Protein AF-A0A822G1Y3-F1 (afdb_monomer_lite)

pLDDT: mean 85.05, std 13.27, range [53.31, 97.75]

Structure (mmCIF, N/CA/C/O backbone):
data_AF-A0A822G1Y3-F1
#
_entry.id   AF-A0A822G1Y3-F1
#
loop_
_atom_site.group_PDB
_atom_site.id
_atom_site.type_symbol
_atom_site.label_atom_id
_atom_site.label_alt_id
_atom_site.label_comp_id
_atom_site.label_asym_id
_atom_site.label_entity_id
_atom_site.label_seq_id
_atom_site.pdbx_PDB_ins_code
_atom_site.Cartn_x
_atom_site.Cartn_y
_atom_site.Cartn_z
_atom_site.occupancy
_atom_site.B_iso_or_equiv
_atom_site.auth_seq_id
_atom_site.auth_comp_id
_atom_site.auth_asym_id
_atom_site.auth_atom_id
_atom_site.pdbx_PDB_model_num
ATOM 1 N N . GLU A 1 1 ? 4.869 -6.557 -32.142 1.00 69.75 1 GLU A N 1
ATOM 2 C CA . GLU A 1 1 ? 4.182 -7.862 -32.266 1.00 69.75 1 GLU A CA 1
ATOM 3 C C . GLU A 1 1 ? 4.031 -8.469 -30.873 1.00 69.75 1 GLU A C 1
ATOM 5 O O . GLU A 1 1 ? 4.976 -8.367 -30.099 1.00 69.75 1 GLU A O 1
ATOM 10 N N . LYS A 1 2 ? 2.860 -9.011 -30.504 1.00 87.81 2 LYS A N 1
ATOM 11 C CA . LYS A 1 2 ? 2.662 -9.653 -29.191 1.00 87.81 2 LYS A CA 1
ATOM 12 C C . LYS A 1 2 ? 3.096 -11.114 -29.303 1.00 87.81 2 LYS A C 1
ATOM 14 O O . LYS A 1 2 ? 2.365 -11.914 -29.883 1.00 87.81 2 LYS A O 1
ATOM 19 N N . THR A 1 3 ? 4.268 -11.457 -28.775 1.00 94.50 3 THR A N 1
ATOM 20 C CA . THR A 1 3 ? 4.809 -12.821 -28.852 1.00 94.50 3 THR A CA 1
ATOM 21 C C . THR A 1 3 ? 5.242 -13.342 -27.485 1.00 94.50 3 THR A C 1
ATOM 23 O O . THR A 1 3 ? 5.605 -12.579 -26.592 1.00 94.50 3 THR A O 1
ATOM 26 N N . LEU A 1 4 ? 5.209 -14.663 -27.323 1.00 93.69 4 LEU A N 1
ATOM 27 C CA . LEU A 1 4 ? 5.783 -15.381 -26.190 1.00 93.69 4 LEU A CA 1
ATOM 28 C C . LEU A 1 4 ? 6.716 -16.460 -26.736 1.00 93.69 4 LEU A C 1
ATOM 30 O O . LEU A 1 4 ? 6.269 -17.363 -27.442 1.00 93.69 4 LEU A O 1
ATOM 34 N N . LEU A 1 5 ? 8.014 -16.353 -26.432 1.00 94.50 5 LEU A N 1
ATOM 35 C CA . LEU A 1 5 ? 9.053 -17.266 -26.937 1.00 94.50 5 LEU A CA 1
ATOM 36 C C . LEU A 1 5 ? 8.987 -17.451 -28.470 1.00 94.50 5 LEU A C 1
ATOM 38 O O . LEU A 1 5 ? 9.108 -18.561 -28.984 1.00 94.50 5 LEU A O 1
ATOM 42 N N . GLY A 1 6 ? 8.726 -16.361 -29.199 1.00 94.31 6 GLY A N 1
ATOM 43 C CA . GLY A 1 6 ? 8.619 -16.355 -30.663 1.00 94.31 6 GLY A CA 1
ATOM 44 C C . GLY A 1 6 ? 7.278 -16.835 -31.232 1.00 94.31 6 GLY A C 1
ATOM 45 O O . GLY A 1 6 ? 7.084 -16.766 -32.440 1.00 94.31 6 GLY A O 1
ATOM 46 N N . LYS A 1 7 ? 6.329 -17.287 -30.402 1.00 95.56 7 LYS A N 1
ATOM 47 C CA . LYS A 1 7 ? 4.972 -17.644 -30.848 1.00 95.56 7 LYS A CA 1
ATOM 48 C C . LYS A 1 7 ? 4.026 -16.459 -30.694 1.00 95.56 7 LYS A C 1
ATOM 50 O O . LYS A 1 7 ? 4.029 -15.805 -29.653 1.00 95.56 7 LYS A O 1
ATOM 55 N N . SER A 1 8 ? 3.211 -16.202 -31.714 1.00 95.94 8 SER A N 1
ATOM 56 C CA . SER A 1 8 ? 2.217 -15.126 -31.691 1.00 95.94 8 SER A CA 1
ATOM 57 C C . SER A 1 8 ? 1.139 -15.381 -30.633 1.00 95.94 8 SER A C 1
ATOM 59 O O . SER A 1 8 ? 0.697 -16.516 -30.442 1.00 95.94 8 SER A O 1
ATOM 61 N N . LEU A 1 9 ? 0.740 -14.323 -29.930 1.00 95.56 9 LEU A N 1
ATOM 62 C CA . LEU A 1 9 ? -0.309 -14.351 -28.914 1.00 95.56 9 LEU A CA 1
ATOM 63 C C . LEU A 1 9 ? -1.674 -13.967 -29.515 1.00 95.56 9 LEU A C 1
ATOM 65 O O . LEU A 1 9 ? -1.721 -13.214 -30.490 1.00 95.56 9 LEU A O 1
ATOM 69 N N . PRO A 1 10 ? -2.796 -14.425 -28.923 1.00 95.94 10 PRO A N 1
ATOM 70 C CA . PRO A 1 10 ? -4.135 -14.066 -29.385 1.00 95.94 10 PRO A CA 1
ATOM 71 C C . PRO A 1 10 ? -4.356 -12.548 -29.454 1.00 95.94 10 PRO A C 1
ATOM 73 O O . PRO A 1 10 ? -3.980 -11.802 -28.545 1.00 95.94 10 PRO A O 1
ATOM 76 N N . SER A 1 11 ? -5.013 -12.083 -30.520 1.00 93.25 11 SER A N 1
ATOM 77 C CA . SER A 1 11 ? -5.241 -10.651 -30.768 1.00 93.25 11 SER A CA 1
ATOM 78 C C . SER A 1 11 ? -6.140 -9.992 -29.718 1.00 93.25 11 SER A C 1
ATOM 80 O O . SER A 1 11 ? -5.961 -8.814 -29.408 1.00 93.25 11 SER A O 1
ATOM 82 N N . ASN A 1 12 ? -7.053 -10.761 -29.123 1.00 95.31 12 ASN A N 1
ATOM 83 C CA . ASN A 1 12 ? -7.973 -10.327 -28.073 1.00 95.31 12 ASN A CA 1
ATOM 84 C C . ASN A 1 12 ? -7.355 -10.314 -26.661 1.00 95.31 12 ASN A C 1
ATOM 86 O O . ASN A 1 12 ? -8.064 -10.046 -25.694 1.00 95.31 12 ASN A O 1
ATOM 90 N N . MET A 1 13 ? -6.057 -10.598 -26.516 1.00 94.75 13 MET A N 1
ATOM 91 C CA . MET A 1 13 ? -5.373 -10.564 -25.225 1.00 94.75 13 MET A CA 1
ATOM 92 C C . MET A 1 13 ? -4.786 -9.176 -24.937 1.00 94.75 13 MET A C 1
ATOM 94 O O . MET A 1 13 ? -4.040 -8.609 -25.747 1.00 94.75 13 MET A O 1
ATOM 98 N N . ILE A 1 14 ? -5.093 -8.638 -23.757 1.00 92.06 14 ILE A N 1
ATOM 99 C CA . ILE A 1 14 ? -4.575 -7.358 -23.263 1.00 92.06 14 ILE A CA 1
ATOM 100 C C . ILE A 1 14 ? -3.692 -7.634 -22.048 1.00 92.06 14 ILE A C 1
ATOM 102 O O . ILE A 1 14 ? -4.082 -8.370 -21.145 1.00 92.06 14 ILE A O 1
ATOM 106 N N . PHE A 1 15 ? -2.499 -7.043 -22.039 1.00 90.75 15 PHE A N 1
ATOM 107 C CA . PHE A 1 15 ? -1.560 -7.138 -20.929 1.00 90.75 15 PHE A CA 1
ATOM 108 C C . PHE A 1 15 ? -1.578 -5.836 -20.147 1.00 90.75 15 PHE A C 1
ATOM 110 O O . PHE A 1 15 ? -1.436 -4.763 -20.730 1.00 90.75 15 PHE A O 1
ATOM 117 N N . LEU A 1 16 ? -1.728 -5.952 -18.832 1.00 92.44 16 LEU A N 1
ATOM 118 C CA . LEU A 1 16 ? -1.567 -4.849 -17.899 1.00 92.44 16 LEU A CA 1
ATOM 119 C C . LEU A 1 16 ? -0.359 -5.159 -17.022 1.00 92.44 16 LEU A C 1
ATOM 121 O O . LEU A 1 16 ? -0.272 -6.236 -16.432 1.00 92.44 16 LEU A O 1
ATOM 125 N N . GLY A 1 17 ? 0.582 -4.222 -16.978 1.00 91.19 17 GLY A N 1
ATOM 126 C CA . GLY A 1 17 ? 1.738 -4.276 -16.096 1.00 91.19 17 GLY A CA 1
ATOM 127 C C . GLY A 1 17 ? 1.600 -3.232 -15.000 1.00 91.19 17 GLY A C 1
ATOM 128 O O . GLY A 1 17 ? 1.226 -2.096 -15.272 1.00 91.19 17 GLY A O 1
ATOM 129 N N . ALA A 1 18 ? 1.925 -3.618 -13.771 1.00 92.25 18 ALA A N 1
ATOM 130 C CA . ALA A 1 18 ? 2.164 -2.685 -12.681 1.00 92.25 18 ALA A CA 1
ATOM 131 C C . ALA A 1 18 ? 3.648 -2.752 -12.316 1.00 92.25 18 ALA A C 1
ATOM 133 O O . ALA A 1 18 ? 4.206 -3.840 -12.152 1.00 92.25 18 ALA A O 1
ATOM 134 N N . CYS A 1 19 ? 4.292 -1.595 -12.207 1.00 89.94 19 CYS A N 1
ATOM 135 C CA . CYS A 1 19 ? 5.709 -1.490 -11.884 1.00 89.94 19 CYS A CA 1
ATOM 136 C C . CYS A 1 19 ? 5.898 -0.568 -10.681 1.00 89.94 19 CYS A C 1
ATOM 138 O O . CYS A 1 19 ? 5.180 0.416 -10.528 1.00 89.94 19 CYS A O 1
ATOM 140 N N . ASN A 1 20 ? 6.885 -0.875 -9.838 1.00 89.50 20 ASN A N 1
ATOM 141 C CA . ASN A 1 20 ? 7.232 -0.010 -8.716 1.00 89.50 20 ASN A CA 1
ATOM 142 C C . ASN A 1 20 ? 8.207 1.090 -9.181 1.00 89.50 20 ASN A C 1
ATOM 144 O O . ASN A 1 20 ? 9.144 0.789 -9.927 1.00 89.50 20 ASN A O 1
ATOM 148 N N . PRO A 1 21 ? 8.022 2.348 -8.746 1.00 88.06 21 PRO A N 1
ATOM 149 C CA . PRO A 1 21 ? 8.831 3.482 -9.195 1.00 88.06 21 PRO A CA 1
ATOM 150 C C . PRO A 1 21 ? 10.234 3.435 -8.599 1.00 88.06 21 PRO A C 1
ATOM 152 O O . PRO A 1 21 ? 10.333 3.360 -7.385 1.00 88.06 21 PRO A O 1
ATOM 155 N N . ARG A 1 22 ? 11.299 3.589 -9.400 1.00 86.38 22 ARG A N 1
ATOM 156 C CA . ARG A 1 22 ? 12.715 3.497 -8.975 1.00 86.38 22 ARG A CA 1
ATOM 157 C C . ARG A 1 22 ? 13.172 4.648 -8.056 1.00 86.38 22 ARG A C 1
ATOM 159 O O . ARG A 1 22 ? 13.870 5.565 -8.477 1.00 86.38 22 ARG A O 1
ATOM 166 N N . ARG A 1 23 ? 12.783 4.586 -6.785 1.00 85.38 23 ARG A N 1
ATOM 167 C CA . ARG A 1 23 ? 13.073 5.567 -5.720 1.00 85.38 23 ARG A CA 1
ATOM 168 C C . ARG A 1 23 ? 14.264 5.174 -4.845 1.00 85.38 23 ARG A C 1
ATOM 170 O O . ARG A 1 23 ? 14.380 4.022 -4.425 1.00 85.38 23 ARG A O 1
ATOM 177 N N . LYS A 1 24 ? 15.123 6.154 -4.545 1.00 84.31 24 LYS A N 1
ATOM 178 C CA . LYS A 1 24 ? 16.270 6.010 -3.638 1.00 84.31 24 LYS A CA 1
ATOM 179 C C . LYS A 1 24 ? 15.856 6.250 -2.186 1.00 84.31 24 LYS A C 1
ATOM 181 O O . LYS A 1 24 ? 14.993 7.077 -1.917 1.00 84.31 24 LYS A O 1
ATOM 186 N N . LYS A 1 25 ? 16.506 5.546 -1.266 1.00 81.88 25 LYS A N 1
ATOM 187 C CA . LYS A 1 25 ? 16.407 5.733 0.177 1.00 81.88 25 LYS A CA 1
ATOM 188 C C . LYS A 1 25 ? 16.989 7.083 0.569 1.00 81.88 25 LYS A C 1
ATOM 190 O O . LYS A 1 25 ? 18.044 7.486 0.077 1.00 81.88 25 LYS A O 1
ATOM 195 N N . THR A 1 26 ? 16.328 7.745 1.507 1.00 82.00 26 THR A N 1
ATOM 196 C CA . THR A 1 26 ? 16.865 8.928 2.180 1.00 82.00 26 THR A CA 1
ATOM 197 C C . THR A 1 26 ? 18.040 8.525 3.076 1.00 82.00 26 THR A C 1
ATOM 199 O O . THR A 1 26 ? 18.062 7.418 3.615 1.00 82.00 26 THR A O 1
ATOM 202 N N . LEU A 1 27 ? 19.001 9.433 3.288 1.00 76.50 27 LEU A N 1
ATOM 203 C CA . LEU A 1 27 ? 20.154 9.208 4.177 1.00 76.50 27 LEU A CA 1
ATOM 204 C C . LEU A 1 27 ? 19.736 8.716 5.572 1.00 76.50 27 LEU A C 1
ATOM 206 O O . LEU A 1 27 ? 20.340 7.785 6.089 1.00 76.50 27 LEU A O 1
ATOM 210 N N . LYS A 1 28 ? 18.658 9.275 6.137 1.00 75.38 28 LYS A N 1
ATOM 211 C CA . LYS A 1 28 ? 18.088 8.866 7.432 1.00 75.38 28 LYS A CA 1
ATOM 212 C C . LYS A 1 28 ? 17.723 7.374 7.479 1.00 75.38 28 LYS A C 1
ATOM 214 O O . LYS A 1 28 ? 18.053 6.697 8.443 1.00 75.38 28 LYS A O 1
ATOM 219 N N . ILE A 1 29 ? 17.086 6.861 6.423 1.00 73.50 29 ILE A N 1
ATOM 220 C CA . ILE A 1 29 ? 16.704 5.443 6.314 1.00 73.50 29 ILE A CA 1
ATOM 221 C C . ILE A 1 29 ? 17.954 4.573 6.180 1.00 73.50 29 ILE A C 1
ATOM 223 O O . ILE A 1 29 ? 18.050 3.537 6.824 1.00 73.50 29 ILE A O 1
ATOM 227 N N . MET A 1 30 ? 18.923 5.002 5.365 1.00 72.38 30 MET A N 1
ATOM 228 C CA . MET A 1 30 ? 20.162 4.242 5.168 1.00 72.38 30 MET A CA 1
ATOM 229 C C . MET A 1 30 ? 20.974 4.109 6.460 1.00 72.38 30 MET A C 1
ATOM 231 O O . MET A 1 30 ? 21.481 3.027 6.728 1.00 72.38 30 MET A O 1
ATOM 235 N N . ILE A 1 31 ? 21.046 5.170 7.272 1.00 69.06 31 ILE A N 1
ATOM 236 C CA . ILE A 1 31 ? 21.731 5.148 8.573 1.00 69.06 31 ILE A CA 1
ATOM 237 C C . ILE A 1 31 ? 21.039 4.163 9.525 1.00 69.06 31 ILE A C 1
ATOM 239 O O . ILE A 1 31 ? 21.698 3.280 10.061 1.00 69.06 31 ILE A O 1
ATOM 243 N N . ASN A 1 32 ? 19.710 4.248 9.662 1.00 65.56 32 ASN A N 1
ATOM 244 C CA . ASN A 1 32 ? 18.946 3.350 10.534 1.00 65.56 32 ASN A CA 1
ATOM 245 C C . ASN A 1 32 ? 19.055 1.867 10.118 1.00 65.56 32 ASN A C 1
ATOM 247 O O . ASN A 1 32 ? 19.001 0.983 10.966 1.00 65.56 32 ASN A O 1
ATOM 251 N N . GLU A 1 33 ? 19.194 1.575 8.820 1.00 66.88 33 GLU A N 1
ATOM 252 C CA . GLU A 1 33 ? 19.349 0.202 8.318 1.00 66.88 33 GLU A CA 1
ATOM 253 C C . GLU A 1 33 ? 20.766 -0.367 8.483 1.00 66.88 33 GLU A C 1
ATOM 255 O O . GLU A 1 33 ? 20.931 -1.590 8.477 1.00 66.88 33 GLU A O 1
ATOM 260 N N . ASP A 1 34 ? 21.798 0.475 8.570 1.00 60.97 34 ASP A N 1
ATOM 261 C CA . ASP A 1 34 ? 23.172 0.006 8.778 1.00 60.97 34 ASP A CA 1
ATOM 262 C C . ASP A 1 34 ? 23.424 -0.433 10.233 1.00 60.97 34 ASP A C 1
ATOM 264 O O . ASP A 1 34 ? 24.318 -1.255 10.459 1.00 60.97 34 ASP A O 1
ATOM 268 N N . ASP A 1 35 ? 22.578 0.009 11.171 1.00 58.28 35 ASP A N 1
ATOM 269 C CA . ASP A 1 35 ? 22.580 -0.426 12.572 1.00 58.28 35 ASP A CA 1
ATOM 270 C C . ASP A 1 35 ? 21.916 -1.812 12.780 1.00 58.28 35 ASP A C 1
ATOM 272 O O . ASP A 1 35 ? 22.250 -2.505 13.742 1.00 58.28 35 ASP A O 1
ATOM 276 N N . ASP A 1 36 ? 21.061 -2.291 11.855 1.00 54.47 36 ASP A N 1
ATOM 277 C CA . ASP A 1 36 ? 20.304 -3.558 11.980 1.00 54.47 36 ASP A CA 1
ATOM 278 C C . ASP A 1 36 ? 20.834 -4.702 11.061 1.00 54.47 36 ASP A C 1
ATOM 280 O O . ASP A 1 36 ? 20.297 -5.069 10.015 1.00 54.47 36 ASP A O 1
ATOM 284 N N . ILE A 1 37 ? 22.012 -5.208 11.447 1.00 58.28 37 ILE A N 1
ATOM 285 C CA . ILE A 1 37 ? 22.512 -6.605 11.494 1.00 58.28 37 ILE A CA 1
ATOM 286 C C . ILE A 1 37 ? 22.181 -7.598 10.333 1.00 58.28 37 ILE A C 1
ATOM 288 O O . ILE A 1 37 ? 21.162 -8.286 10.270 1.00 58.28 37 ILE A O 1
ATOM 292 N N . GLY A 1 38 ? 23.199 -7.852 9.494 1.00 55.09 38 GLY A N 1
ATOM 293 C CA . GLY A 1 38 ? 23.571 -9.197 9.004 1.00 55.09 38 GLY A CA 1
ATOM 294 C C . GLY A 1 38 ? 22.847 -9.773 7.775 1.00 55.09 38 GLY A C 1
ATOM 295 O O . GLY A 1 38 ? 23.471 -9.977 6.735 1.00 55.09 38 GLY A O 1
ATOM 296 N N . ILE A 1 39 ? 21.548 -10.068 7.869 1.00 53.31 39 ILE A N 1
ATOM 297 C CA . ILE A 1 39 ? 20.863 -10.985 6.924 1.00 53.31 39 ILE A CA 1
ATOM 298 C C . ILE A 1 39 ? 20.600 -10.337 5.553 1.00 53.31 39 ILE A C 1
ATOM 300 O O . ILE A 1 39 ? 20.659 -10.996 4.510 1.00 53.31 39 ILE A O 1
ATOM 304 N N . ARG A 1 40 ? 20.326 -9.027 5.524 1.00 54.50 40 ARG A N 1
ATOM 305 C CA . ARG A 1 40 ? 20.092 -8.299 4.267 1.00 54.50 40 ARG A CA 1
ATOM 306 C C . ARG A 1 40 ? 21.374 -8.158 3.440 1.00 54.50 40 ARG A C 1
ATOM 308 O O . ARG A 1 40 ? 21.289 -8.293 2.222 1.00 54.50 40 ARG A O 1
ATOM 315 N N . LYS A 1 41 ? 22.544 -7.967 4.071 1.00 57.66 41 LYS A N 1
ATOM 316 C CA . LYS A 1 41 ? 23.840 -7.829 3.372 1.00 57.66 41 LYS A CA 1
ATOM 317 C C . LYS A 1 41 ? 24.126 -9.047 2.483 1.00 57.66 41 LYS A C 1
ATOM 319 O O . LYS A 1 41 ? 24.365 -8.879 1.293 1.00 57.66 41 LYS A O 1
ATOM 324 N N . THR A 1 42 ? 23.897 -10.260 2.994 1.00 55.34 42 THR A N 1
ATOM 325 C CA . THR A 1 42 ? 24.119 -11.513 2.250 1.00 55.34 42 THR A CA 1
ATOM 326 C C . THR A 1 42 ? 23.296 -11.624 0.960 1.00 55.34 42 THR A C 1
ATOM 328 O O . THR A 1 42 ? 23.823 -12.055 -0.062 1.00 55.34 42 THR A O 1
ATOM 331 N N . ARG A 1 43 ? 22.016 -11.216 0.951 1.00 58.59 43 ARG A N 1
ATOM 332 C CA . ARG A 1 43 ? 21.182 -11.283 -0.271 1.00 58.59 43 ARG A CA 1
ATOM 333 C C . ARG A 1 43 ? 21.654 -10.315 -1.355 1.00 58.59 43 ARG A C 1
ATOM 335 O O . ARG A 1 43 ? 21.656 -10.679 -2.530 1.00 58.59 43 ARG A O 1
ATOM 342 N N . TYR A 1 44 ? 22.056 -9.109 -0.960 1.00 58.75 44 TYR A N 1
ATOM 343 C CA . TYR A 1 44 ? 22.569 -8.106 -1.893 1.00 58.75 44 TYR A CA 1
ATOM 344 C C . TYR A 1 44 ? 23.948 -8.479 -2.427 1.00 58.75 44 TYR A C 1
ATOM 346 O O . TYR A 1 44 ? 24.175 -8.342 -3.625 1.00 58.75 44 TYR A O 1
ATOM 354 N N . ASP A 1 45 ? 24.835 -9.007 -1.583 1.00 61.53 45 ASP A N 1
ATOM 355 C CA . ASP A 1 45 ? 26.162 -9.457 -2.010 1.00 61.53 45 ASP A CA 1
ATOM 356 C C . ASP A 1 45 ? 26.057 -10.607 -3.021 1.00 61.53 45 ASP A C 1
ATOM 358 O O . ASP A 1 45 ? 26.728 -10.584 -4.053 1.00 61.53 45 ASP A O 1
ATOM 362 N N . ILE A 1 46 ? 25.130 -11.551 -2.802 1.00 59.56 46 ILE A N 1
ATOM 363 C CA . ILE A 1 46 ? 24.830 -12.629 -3.757 1.00 59.56 46 ILE A CA 1
ATOM 364 C C . ILE A 1 46 ? 24.278 -12.069 -5.079 1.00 59.56 46 ILE A C 1
ATOM 366 O O . ILE A 1 46 ? 24.738 -12.463 -6.145 1.00 59.56 46 ILE A O 1
ATOM 370 N N . GLN A 1 47 ? 23.333 -11.124 -5.058 1.00 59.53 47 GLN A N 1
ATOM 371 C CA . GLN A 1 47 ? 22.788 -10.533 -6.294 1.00 59.53 47 GLN A CA 1
ATOM 372 C C . GLN A 1 47 ? 23.790 -9.643 -7.041 1.00 59.53 47 GLN A C 1
ATOM 374 O O . GLN A 1 47 ? 23.798 -9.611 -8.272 1.00 59.53 47 GLN A O 1
ATOM 379 N N . LYS A 1 48 ? 24.680 -8.959 -6.316 1.00 62.03 48 LYS A N 1
ATOM 380 C CA . LYS A 1 48 ? 25.787 -8.198 -6.899 1.00 62.03 48 LYS A CA 1
ATOM 381 C C . LYS A 1 48 ? 26.794 -9.128 -7.580 1.00 62.03 48 LYS A C 1
ATOM 383 O O . LYS A 1 48 ? 27.214 -8.831 -8.695 1.00 62.03 48 LYS A O 1
ATOM 388 N N . LE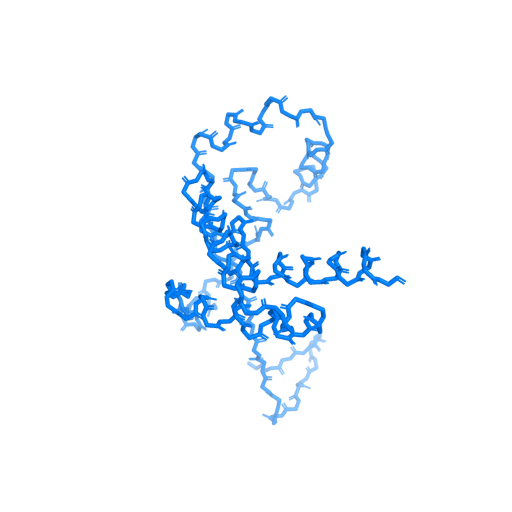U A 1 49 ? 27.118 -10.266 -6.958 1.00 58.69 49 LEU A N 1
ATOM 389 C CA . LEU A 1 49 ? 27.934 -11.332 -7.556 1.00 58.69 49 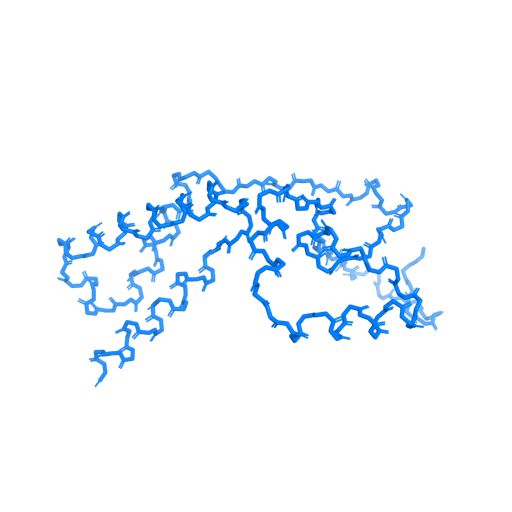LEU A CA 1
ATOM 390 C C . LEU A 1 49 ? 27.275 -11.948 -8.800 1.00 58.69 49 LEU A C 1
ATOM 392 O O . LEU A 1 49 ? 27.970 -12.276 -9.755 1.00 58.69 49 LEU A O 1
ATOM 396 N N . LEU A 1 50 ? 25.942 -12.049 -8.823 1.00 58.00 50 LEU A N 1
ATOM 397 C CA . LEU A 1 50 ? 25.163 -12.528 -9.973 1.00 58.00 50 LEU A CA 1
ATOM 398 C C . LEU A 1 50 ? 24.980 -11.474 -11.085 1.00 58.00 50 LEU A C 1
ATOM 400 O O . LEU A 1 50 ? 24.276 -11.732 -12.059 1.00 58.00 50 LEU A O 1
ATOM 404 N N . GLY A 1 51 ? 25.582 -10.285 -10.959 1.00 54.06 51 GLY A N 1
ATOM 405 C CA . GLY A 1 51 ? 25.532 -9.243 -11.989 1.00 54.06 51 GLY A CA 1
ATOM 406 C C . GLY A 1 51 ? 24.150 -8.614 -12.191 1.00 54.06 51 GLY A C 1
ATOM 407 O O . GLY A 1 51 ? 23.954 -7.875 -13.151 1.00 54.06 51 GLY A O 1
ATOM 408 N N . THR A 1 52 ? 23.186 -8.849 -11.291 1.00 58.12 52 THR A N 1
ATOM 409 C CA . THR A 1 52 ? 21.798 -8.386 -11.464 1.00 58.12 52 THR A CA 1
ATOM 410 C C . THR A 1 52 ? 21.594 -6.900 -11.137 1.00 58.12 52 THR A C 1
ATOM 412 O O . THR A 1 52 ? 20.459 -6.434 -11.102 1.00 58.12 52 THR A O 1
ATOM 415 N N . GLY A 1 53 ? 22.671 -6.135 -10.904 1.00 55.47 53 GLY A N 1
ATOM 416 C CA . GLY A 1 53 ? 22.645 -4.664 -10.884 1.00 55.47 53 GLY A CA 1
ATOM 417 C C . GLY A 1 53 ? 21.699 -4.034 -9.855 1.00 55.47 53 GLY A C 1
ATOM 418 O O . GLY A 1 53 ? 21.208 -2.923 -10.068 1.00 55.47 53 GLY A O 1
ATOM 419 N N . LEU A 1 54 ? 21.401 -4.743 -8.764 1.00 63.03 54 LEU A N 1
ATOM 420 C CA . LEU A 1 54 ? 20.498 -4.253 -7.733 1.00 63.03 54 LEU A CA 1
ATOM 421 C C . LEU A 1 54 ? 21.193 -3.229 -6.838 1.00 63.03 54 LEU A C 1
ATOM 423 O O . LEU A 1 54 ? 22.150 -3.533 -6.129 1.00 63.03 54 LEU A O 1
ATOM 427 N N . ASP A 1 55 ? 20.687 -2.002 -6.895 1.00 66.00 55 ASP A N 1
ATOM 428 C CA . ASP A 1 55 ? 21.184 -0.872 -6.124 1.00 66.00 55 ASP A CA 1
ATOM 429 C C . ASP A 1 55 ? 20.617 -0.931 -4.694 1.00 66.00 55 ASP A C 1
ATOM 431 O O . ASP A 1 55 ? 19.409 -0.793 -4.482 1.00 66.00 55 ASP A O 1
ATOM 435 N N . ARG A 1 56 ? 21.502 -1.152 -3.707 1.00 69.44 56 ARG A N 1
ATOM 436 C CA . ARG A 1 56 ? 21.177 -1.221 -2.265 1.00 69.44 56 ARG A CA 1
ATOM 437 C C . ARG A 1 56 ? 20.502 0.062 -1.767 1.00 69.44 56 ARG A C 1
ATOM 439 O O . ARG A 1 56 ? 19.761 0.028 -0.781 1.00 69.44 56 ARG A O 1
ATOM 446 N N . CYS A 1 57 ? 20.740 1.173 -2.458 1.00 74.25 57 CYS A N 1
ATOM 447 C CA . CYS A 1 57 ? 20.180 2.471 -2.135 1.00 74.25 57 CYS A CA 1
ATOM 448 C C . CYS A 1 57 ? 18.732 2.626 -2.611 1.00 74.25 57 CYS A C 1
ATOM 450 O O . CYS A 1 57 ? 18.154 3.676 -2.363 1.00 74.25 57 CYS A O 1
ATOM 452 N N . LEU A 1 58 ? 18.121 1.646 -3.288 1.00 80.62 58 LEU A N 1
ATOM 453 C CA . LEU A 1 58 ? 16.711 1.720 -3.684 1.00 80.62 58 LEU A CA 1
ATOM 454 C C . LEU A 1 58 ? 15.774 1.258 -2.565 1.00 80.62 58 LEU A C 1
ATOM 456 O O . LEU A 1 58 ? 16.064 0.308 -1.839 1.00 80.62 58 LEU A O 1
ATOM 460 N N . LEU A 1 59 ? 14.619 1.919 -2.455 1.00 80.44 59 LEU A N 1
ATOM 461 C CA . LEU A 1 59 ? 13.556 1.566 -1.504 1.00 80.44 59 LEU A CA 1
ATOM 462 C C . LEU A 1 59 ? 12.920 0.205 -1.821 1.00 80.44 59 LEU A C 1
ATOM 464 O O . LEU A 1 59 ? 12.504 -0.515 -0.920 1.00 80.44 59 LEU A O 1
ATOM 468 N N . HIS A 1 60 ? 12.874 -0.168 -3.097 1.00 80.62 60 HIS A N 1
ATOM 469 C CA . HIS A 1 60 ? 12.390 -1.462 -3.567 1.00 80.62 60 HIS A CA 1
ATOM 470 C C . HIS A 1 60 ? 13.439 -2.124 -4.458 1.00 80.62 60 HIS A C 1
ATOM 472 O O . HIS A 1 60 ? 14.215 -1.493 -5.175 1.00 80.62 60 HIS A O 1
ATOM 478 N N . THR A 1 61 ? 13.401 -3.445 -4.447 1.00 82.00 61 THR A N 1
ATOM 479 C CA . THR A 1 61 ? 14.160 -4.333 -5.320 1.00 82.00 61 THR A CA 1
ATOM 480 C C . THR A 1 61 ? 13.557 -4.285 -6.731 1.00 82.00 61 THR A C 1
ATOM 482 O O . THR A 1 61 ? 12.645 -5.052 -7.033 1.00 82.00 61 THR A O 1
ATOM 485 N N . VAL A 1 62 ? 14.021 -3.368 -7.590 1.00 83.75 62 VAL A N 1
ATOM 486 C CA . VAL A 1 62 ? 13.593 -3.272 -9.004 1.00 83.75 62 VAL A CA 1
ATOM 487 C C . VAL A 1 62 ? 14.763 -3.197 -9.974 1.00 83.75 62 VAL A C 1
ATOM 489 O O . VAL A 1 62 ? 15.853 -2.724 -9.650 1.00 83.75 62 VAL A O 1
ATOM 492 N N . VAL A 1 63 ? 14.487 -3.608 -11.208 1.00 84.75 63 VAL A N 1
ATOM 493 C CA . VAL A 1 63 ? 15.364 -3.440 -12.370 1.00 84.75 63 VAL A CA 1
ATOM 494 C C . VAL A 1 63 ? 14.906 -2.239 -13.213 1.00 84.75 63 VAL A C 1
ATOM 496 O O . VAL A 1 63 ? 13.767 -1.792 -13.057 1.00 84.75 63 VAL A O 1
ATOM 499 N N . PRO A 1 64 ? 15.770 -1.657 -14.065 1.00 84.94 64 PRO A N 1
ATOM 500 C CA . PRO A 1 64 ? 15.354 -0.605 -14.989 1.00 84.94 64 PRO A CA 1
ATOM 501 C C . PRO A 1 64 ? 14.280 -1.117 -15.955 1.00 84.94 64 PRO A C 1
ATOM 503 O O . PRO A 1 64 ? 14.358 -2.252 -16.425 1.00 84.94 64 PRO A O 1
ATOM 506 N N . ILE A 1 65 ? 13.299 -0.270 -16.264 1.00 88.38 65 ILE A N 1
ATOM 507 C CA . ILE A 1 65 ? 12.307 -0.558 -17.302 1.00 88.38 65 ILE A CA 1
ATOM 508 C C . ILE A 1 65 ? 12.935 -0.226 -18.667 1.00 88.38 65 ILE A C 1
ATOM 510 O O . ILE A 1 65 ? 13.628 0.791 -18.760 1.00 88.38 65 ILE A O 1
ATOM 514 N N . PRO A 1 66 ? 12.731 -1.050 -19.715 1.00 90.50 66 PRO A N 1
ATOM 515 C CA . PRO A 1 66 ? 13.201 -0.732 -21.060 1.00 90.50 66 PRO A CA 1
ATOM 516 C C . PRO A 1 66 ? 12.697 0.631 -21.536 1.00 90.50 66 PRO A C 1
ATOM 518 O O . PRO A 1 66 ? 11.531 0.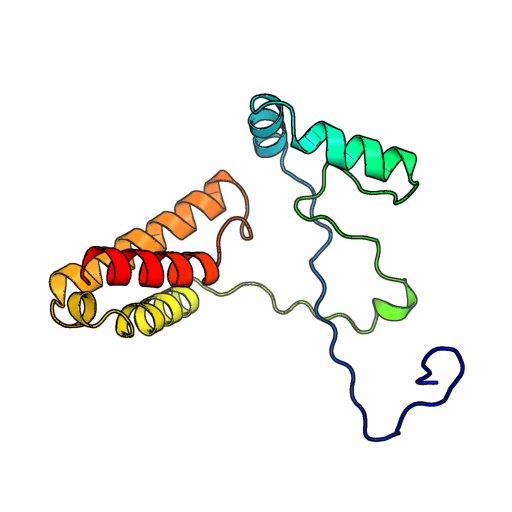964 -21.338 1.00 90.50 66 PRO A O 1
ATOM 521 N N . GLU A 1 67 ? 13.556 1.393 -22.212 1.00 89.75 67 GLU A N 1
ATOM 522 C CA . GLU A 1 67 ? 13.246 2.758 -22.659 1.00 89.75 67 GLU A CA 1
ATOM 523 C C . GLU A 1 67 ? 12.003 2.810 -23.558 1.00 89.75 67 GLU A C 1
ATOM 525 O O . GLU A 1 67 ? 11.129 3.650 -23.370 1.00 89.75 67 GLU A O 1
ATOM 530 N N . THR A 1 68 ? 11.845 1.818 -24.435 1.00 91.06 68 THR A N 1
ATOM 531 C CA . THR A 1 68 ? 10.672 1.669 -25.310 1.00 91.06 68 THR A CA 1
ATOM 532 C C . THR A 1 68 ? 9.361 1.443 -24.560 1.00 91.06 68 THR A C 1
ATOM 534 O O . THR A 1 68 ? 8.296 1.634 -25.135 1.00 91.06 68 THR A O 1
ATOM 537 N N . MET A 1 69 ? 9.406 1.015 -23.295 1.00 91.00 69 MET A N 1
ATOM 538 C CA . MET A 1 69 ? 8.212 0.837 -22.469 1.00 91.00 69 MET A CA 1
ATOM 539 C C . MET A 1 69 ? 7.839 2.100 -21.689 1.00 91.00 69 MET A C 1
ATOM 541 O O . MET A 1 69 ? 6.710 2.177 -21.212 1.00 91.00 69 MET A O 1
ATOM 545 N N . LEU A 1 70 ? 8.739 3.085 -21.561 1.00 89.69 70 LEU A N 1
ATOM 546 C CA . LEU A 1 70 ? 8.502 4.288 -20.753 1.00 89.69 70 LEU A CA 1
ATOM 547 C C . LEU A 1 70 ? 7.325 5.122 -21.272 1.00 89.69 70 LEU A C 1
ATOM 549 O O . LEU A 1 70 ? 6.580 5.679 -20.472 1.00 89.69 70 LEU A O 1
ATOM 553 N N . GLU A 1 71 ? 7.108 5.141 -22.588 1.00 90.88 71 GLU A N 1
ATOM 554 C CA . GLU A 1 71 ? 5.985 5.839 -23.235 1.00 90.88 71 GLU A CA 1
ATOM 555 C C . GLU A 1 71 ? 4.606 5.265 -22.857 1.00 90.88 71 GLU A C 1
ATOM 557 O O . GLU A 1 71 ? 3.585 5.920 -23.050 1.00 90.88 71 GLU A O 1
ATOM 562 N N . TYR A 1 72 ? 4.568 4.051 -22.298 1.00 90.94 72 TYR A N 1
ATOM 563 C CA . TYR A 1 72 ? 3.347 3.346 -21.894 1.00 90.94 72 TYR A CA 1
ATOM 564 C C . TYR A 1 72 ? 3.150 3.323 -20.372 1.00 90.94 72 TYR A C 1
ATOM 566 O O . TYR A 1 72 ? 2.352 2.534 -19.862 1.00 90.94 72 TYR A O 1
ATOM 574 N N . ILE A 1 73 ? 3.912 4.127 -19.628 1.00 92.50 73 ILE A N 1
ATOM 575 C CA . ILE A 1 73 ? 3.809 4.213 -18.172 1.00 92.50 73 ILE A CA 1
ATOM 576 C C . ILE A 1 73 ? 2.964 5.419 -17.794 1.00 92.50 73 ILE A C 1
ATOM 578 O O . ILE A 1 73 ? 3.186 6.533 -18.263 1.00 92.50 73 ILE A O 1
ATOM 582 N N . TRP A 1 74 ? 2.045 5.194 -16.861 1.00 92.88 74 TRP A N 1
ATOM 583 C CA . TRP A 1 74 ? 1.288 6.246 -16.201 1.00 92.88 74 TRP A CA 1
ATOM 584 C C . TRP A 1 74 ? 1.515 6.178 -14.696 1.00 92.88 74 TRP A C 1
ATOM 586 O O . TRP A 1 74 ? 1.531 5.092 -14.111 1.00 92.88 74 TRP A O 1
ATOM 596 N N . ASP A 1 75 ? 1.684 7.345 -14.081 1.00 90.56 75 ASP A N 1
ATOM 597 C CA . ASP A 1 75 ? 1.715 7.477 -12.630 1.00 90.56 75 ASP A CA 1
ATOM 598 C C . ASP A 1 75 ? 0.282 7.639 -12.108 1.00 90.56 75 ASP A C 1
ATOM 600 O O . ASP A 1 75 ? -0.409 8.603 -12.438 1.00 90.56 75 ASP A O 1
ATOM 604 N N . TYR A 1 76 ? -0.167 6.673 -11.306 1.00 86.88 76 TYR A N 1
ATOM 605 C CA . TYR A 1 76 ? -1.474 6.708 -10.643 1.00 86.88 76 TYR A CA 1
ATOM 606 C C . TYR A 1 76 ? -1.455 7.535 -9.348 1.00 86.88 76 TYR A C 1
ATOM 608 O O . TYR A 1 76 ? -2.504 7.745 -8.739 1.00 86.88 76 TYR A O 1
ATOM 616 N N . GLY A 1 77 ? -0.282 8.012 -8.932 1.00 87.31 77 GLY A N 1
ATOM 617 C CA . GLY A 1 77 ? -0.092 8.784 -7.719 1.00 87.31 77 GLY A CA 1
ATOM 618 C C . GLY A 1 77 ? -0.322 7.969 -6.449 1.00 87.31 77 GLY A C 1
ATOM 619 O O . GLY A 1 77 ? -0.183 6.744 -6.412 1.00 87.31 77 GLY A O 1
ATOM 620 N N . TYR A 1 78 ? -0.671 8.687 -5.385 1.00 85.19 78 TYR A N 1
ATOM 621 C CA . TYR A 1 78 ? -0.905 8.137 -4.053 1.00 85.19 78 TYR A CA 1
ATOM 622 C C . TYR A 1 78 ? -2.370 8.313 -3.658 1.00 85.19 78 TYR A C 1
ATOM 624 O O . TYR A 1 78 ? -3.059 9.220 -4.134 1.00 85.19 78 TYR A O 1
ATOM 632 N N . LEU A 1 79 ? -2.849 7.459 -2.752 1.00 87.69 79 LEU A N 1
ATOM 633 C CA . LEU A 1 79 ? -4.135 7.692 -2.107 1.00 87.69 79 LEU A CA 1
ATOM 634 C C . LEU A 1 79 ? -4.045 8.968 -1.270 1.00 87.69 79 LEU A C 1
ATOM 636 O O . LEU A 1 79 ? -3.103 9.152 -0.507 1.00 87.69 79 LEU A O 1
ATOM 640 N N . ASN A 1 80 ? -5.040 9.843 -1.400 1.00 90.31 80 ASN A N 1
ATOM 641 C CA . ASN A 1 80 ? -5.187 10.939 -0.453 1.00 90.31 80 ASN A CA 1
ATOM 642 C C . ASN A 1 80 ? -5.692 10.404 0.897 1.00 90.31 80 ASN A C 1
ATOM 644 O O . ASN A 1 80 ? -6.383 9.382 0.955 1.00 90.31 80 ASN A O 1
ATOM 648 N N . GLU A 1 81 ? -5.404 11.144 1.966 1.00 91.62 81 GLU A N 1
ATOM 649 C CA . GLU A 1 81 ? -5.725 10.761 3.346 1.00 91.62 81 GLU A CA 1
ATOM 650 C C . GLU A 1 81 ? -7.213 10.425 3.538 1.00 91.62 81 GLU A C 1
ATOM 652 O O . GLU A 1 81 ? -7.564 9.453 4.211 1.00 91.62 81 GLU A O 1
ATOM 657 N N . SER A 1 82 ? -8.113 11.180 2.895 1.00 95.06 82 SER A N 1
ATOM 658 C CA . SER A 1 82 ? -9.559 10.946 3.003 1.00 95.06 82 SER A CA 1
ATOM 659 C C . SER A 1 82 ? -9.984 9.602 2.399 1.00 95.06 82 SER A C 1
ATOM 661 O O . SER A 1 82 ? -10.803 8.883 2.977 1.00 95.06 82 SER A O 1
ATOM 663 N N . THR A 1 83 ? -9.383 9.229 1.267 1.00 95.31 83 THR A N 1
ATOM 664 C CA . THR A 1 83 ? -9.668 7.979 0.558 1.00 95.31 83 THR A CA 1
ATOM 665 C C . THR A 1 83 ? -9.044 6.806 1.302 1.00 95.31 83 THR A C 1
ATOM 667 O O . THR A 1 83 ? -9.699 5.784 1.497 1.00 95.31 83 THR A O 1
ATOM 670 N N . GLU A 1 84 ? -7.809 6.958 1.784 1.00 94.75 84 GLU A N 1
ATOM 671 C CA . GLU A 1 84 ? -7.152 5.949 2.614 1.00 94.75 84 GLU A CA 1
ATOM 672 C C . GLU A 1 84 ? -7.944 5.685 3.901 1.00 94.75 84 GLU A C 1
ATOM 674 O O . GLU A 1 84 ? -8.247 4.535 4.219 1.00 94.75 84 GLU A O 1
ATOM 679 N N . THR A 1 85 ? -8.400 6.741 4.579 1.00 97.12 85 THR A N 1
ATOM 680 C CA . THR A 1 85 ? -9.264 6.632 5.763 1.00 97.12 85 THR A CA 1
ATOM 681 C C . THR A 1 85 ? -10.568 5.892 5.452 1.00 97.12 85 THR A C 1
ATOM 683 O O . THR A 1 85 ? -11.022 5.068 6.250 1.00 97.12 85 THR A O 1
ATOM 686 N N . ALA A 1 86 ? -11.187 6.154 4.296 1.00 97.38 86 ALA A N 1
ATOM 687 C CA . ALA A 1 86 ? -12.397 5.451 3.869 1.00 97.38 86 ALA A CA 1
ATOM 688 C C . ALA A 1 86 ? -12.142 3.953 3.630 1.00 97.38 86 ALA A C 1
ATOM 690 O O . ALA A 1 86 ? -12.948 3.114 4.052 1.00 97.38 86 ALA A O 1
ATOM 691 N N . TYR A 1 87 ? -11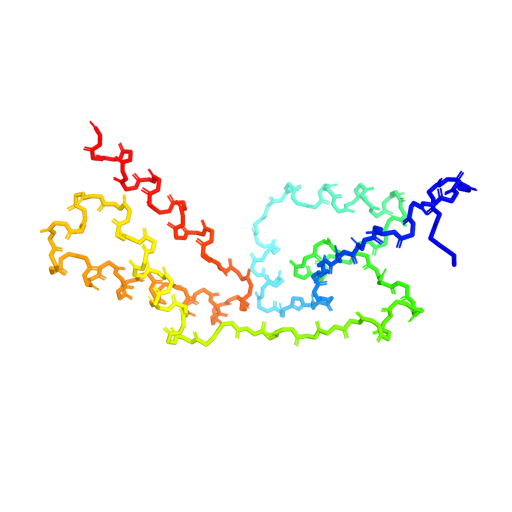.004 3.599 3.026 1.00 97.69 87 TYR A N 1
ATOM 692 C CA . TYR A 1 87 ? -10.595 2.203 2.876 1.00 97.69 87 TYR A CA 1
ATOM 693 C C . TYR A 1 87 ? -10.336 1.534 4.227 1.00 97.69 87 TYR A C 1
ATOM 695 O O . TYR A 1 87 ? -10.866 0.450 4.462 1.00 97.69 87 TYR A O 1
ATOM 703 N N . ILE A 1 88 ? -9.607 2.187 5.139 1.00 97.56 88 ILE A N 1
ATOM 704 C CA . ILE A 1 88 ? -9.345 1.672 6.492 1.00 97.56 88 ILE A CA 1
ATOM 705 C C . ILE A 1 88 ? -10.662 1.365 7.209 1.00 97.56 88 ILE A C 1
ATOM 707 O O . ILE A 1 88 ? -10.854 0.248 7.686 1.00 97.56 88 ILE A O 1
ATOM 711 N N . LYS A 1 89 ? -11.609 2.313 7.222 1.00 97.19 89 LYS A N 1
ATOM 712 C CA . LYS A 1 89 ? -12.948 2.106 7.803 1.00 97.19 89 LYS A CA 1
ATOM 713 C C . LYS A 1 89 ? -13.654 0.899 7.187 1.00 97.19 89 LYS A C 1
ATOM 715 O O . LYS A 1 89 ? -14.159 0.045 7.909 1.00 97.19 89 LYS A O 1
ATOM 720 N N . THR A 1 90 ? -13.660 0.811 5.858 1.00 96.81 90 THR A N 1
ATOM 721 C CA . THR A 1 90 ? -14.313 -0.288 5.133 1.00 96.81 90 THR A CA 1
ATOM 722 C C . THR A 1 90 ? -13.702 -1.640 5.496 1.00 96.81 90 THR A C 1
ATOM 724 O O . THR A 1 90 ? -14.427 -2.602 5.727 1.00 96.81 90 THR A O 1
ATOM 727 N N . MET A 1 91 ? -12.376 -1.715 5.606 1.00 97.19 91 MET A N 1
ATOM 728 C CA . MET A 1 91 ? -11.680 -2.942 5.985 1.00 97.19 91 MET A CA 1
ATOM 729 C C . MET A 1 91 ? -11.951 -3.335 7.437 1.00 97.19 91 MET A C 1
ATOM 731 O O . MET A 1 91 ? -12.179 -4.511 7.711 1.00 97.19 91 MET A O 1
ATOM 735 N N . LEU A 1 92 ? -11.987 -2.378 8.364 1.00 96.12 92 LEU A N 1
ATOM 736 C CA . LEU A 1 92 ? -12.281 -2.654 9.773 1.00 96.12 92 LEU A CA 1
ATOM 737 C C . LEU A 1 92 ? -13.719 -3.128 10.010 1.00 96.12 92 LEU A C 1
ATOM 739 O O . LEU A 1 92 ? -13.961 -3.833 10.986 1.00 96.12 92 LEU A O 1
ATOM 743 N N . ASN A 1 93 ? -14.664 -2.820 9.116 1.00 93.00 93 ASN A N 1
ATOM 744 C CA . ASN A 1 93 ? -16.022 -3.375 9.191 1.00 93.00 93 ASN A CA 1
ATOM 745 C C . ASN A 1 93 ? -16.053 -4.906 9.037 1.00 93.00 93 ASN A C 1
ATOM 747 O O . ASN A 1 93 ? -17.039 -5.532 9.412 1.00 93.00 93 ASN A O 1
ATOM 751 N N . THR A 1 94 ? -14.983 -5.523 8.523 1.00 89.62 94 THR A N 1
ATOM 752 C CA . THR A 1 94 ? -14.854 -6.991 8.478 1.00 89.62 94 THR A CA 1
ATOM 753 C C . THR A 1 94 ? -14.511 -7.609 9.841 1.00 89.62 94 THR A C 1
ATOM 755 O O . THR A 1 94 ? -14.612 -8.822 10.011 1.00 89.62 94 THR A O 1
ATOM 758 N N . CYS A 1 95 ? -14.142 -6.794 10.833 1.00 91.25 95 CYS A N 1
ATOM 759 C CA . CYS A 1 95 ? -13.897 -7.222 12.206 1.00 91.25 95 CYS A CA 1
ATOM 760 C C . CYS A 1 95 ? -15.195 -7.104 13.020 1.00 91.25 95 CYS A C 1
ATOM 762 O O . CYS A 1 95 ? -15.462 -6.060 13.620 1.00 91.25 95 CYS A O 1
ATOM 764 N N . HIS A 1 96 ? -16.014 -8.161 13.056 1.00 83.25 96 HIS A N 1
ATOM 765 C CA . HIS A 1 96 ? -17.360 -8.127 13.654 1.00 83.25 96 HIS A CA 1
ATOM 766 C C . HIS A 1 96 ? -17.392 -7.579 15.093 1.00 83.25 96 HIS A C 1
ATOM 768 O O . HIS A 1 96 ? -18.177 -6.675 15.399 1.00 83.25 96 HIS A O 1
ATOM 774 N N . ASN A 1 97 ? -16.483 -8.042 15.954 1.00 85.75 97 ASN A N 1
ATOM 775 C CA . ASN A 1 97 ? -16.403 -7.597 17.350 1.00 85.75 97 ASN A CA 1
ATOM 776 C C . ASN A 1 97 ? -16.017 -6.114 17.483 1.00 85.75 97 ASN A C 1
ATOM 778 O O . ASN A 1 97 ? -16.528 -5.415 18.358 1.00 85.75 97 ASN A O 1
ATOM 782 N N . LEU A 1 98 ? -15.175 -5.608 16.576 1.00 90.81 98 LEU A N 1
ATOM 783 C CA . LEU A 1 98 ? -14.795 -4.196 16.538 1.00 90.81 98 LEU A CA 1
ATOM 784 C C . LEU A 1 98 ? -15.956 -3.328 16.053 1.00 90.81 98 LEU A C 1
ATOM 786 O O . LEU A 1 98 ? -16.275 -2.314 16.668 1.00 90.81 98 LEU A O 1
ATOM 790 N N . SER A 1 99 ? -16.605 -3.750 14.964 1.00 86.56 99 SER A N 1
ATOM 791 C CA . SER A 1 99 ? -17.706 -3.017 14.327 1.00 86.56 99 SER A CA 1
ATOM 792 C C . SER A 1 99 ? -18.936 -2.867 15.228 1.00 86.56 99 SER A C 1
ATOM 794 O O . SER A 1 99 ? -19.685 -1.903 15.096 1.00 86.56 99 SER A O 1
ATOM 796 N N . SER A 1 100 ? -19.106 -3.770 16.198 1.00 89.44 100 SER A N 1
ATOM 797 C CA . SER A 1 100 ? -20.208 -3.729 17.166 1.00 89.44 100 SER A CA 1
ATOM 798 C C . SER A 1 100 ? -20.041 -2.636 18.233 1.00 89.44 100 SER A C 1
ATOM 800 O O . SER A 1 100 ? -21.016 -2.242 18.872 1.00 89.44 100 SER A O 1
ATOM 802 N N . ASN A 1 101 ? -18.824 -2.116 18.438 1.00 92.81 101 ASN A N 1
ATOM 803 C CA . ASN A 1 101 ? -18.544 -1.042 19.389 1.00 92.81 101 ASN A CA 1
ATOM 804 C C . ASN A 1 101 ? -18.073 0.216 18.651 1.00 92.81 101 ASN A C 1
ATOM 806 O O . ASN A 1 101 ? -16.883 0.401 18.404 1.00 92.81 101 ASN A O 1
ATOM 810 N N . GLN A 1 102 ? -19.004 1.129 18.361 1.00 93.81 102 GLN A N 1
ATOM 811 C CA . GLN A 1 102 ? -18.725 2.330 17.564 1.00 93.81 102 GLN A CA 1
ATOM 812 C C . GLN A 1 102 ? -17.609 3.216 18.144 1.00 93.81 102 GLN A C 1
ATOM 814 O O . GLN A 1 102 ? -16.838 3.816 17.392 1.00 93.81 102 GLN A O 1
ATOM 819 N N . ARG A 1 103 ? -17.507 3.313 19.477 1.00 95.62 103 ARG A N 1
ATOM 820 C CA . ARG A 1 103 ? -16.463 4.116 20.129 1.00 95.62 103 ARG A CA 1
ATOM 821 C C . ARG A 1 103 ? -15.089 3.495 19.901 1.00 95.62 103 ARG A C 1
ATOM 823 O O . ARG A 1 103 ? -14.164 4.211 19.525 1.00 95.62 103 ARG A O 1
ATOM 830 N N . LEU A 1 104 ? -14.970 2.186 20.122 1.00 94.31 104 LEU A N 1
ATOM 831 C CA . LEU A 1 104 ? -13.729 1.454 19.889 1.00 94.31 104 LEU A CA 1
ATOM 832 C C . LEU A 1 104 ? -13.357 1.480 18.406 1.00 94.31 104 LEU A C 1
ATOM 834 O O . LEU A 1 104 ? -12.223 1.802 18.077 1.00 94.31 104 LEU A O 1
ATOM 838 N N . PHE A 1 105 ? -14.328 1.248 17.523 1.00 96.50 105 PHE A N 1
ATOM 839 C CA . PHE A 1 105 ? -14.154 1.311 16.077 1.00 96.50 105 PHE A CA 1
ATOM 840 C C . PHE A 1 105 ? -13.556 2.648 15.627 1.00 96.50 105 PHE A C 1
ATOM 842 O O . PHE A 1 105 ? -12.520 2.672 14.964 1.00 96.50 105 PHE A O 1
ATOM 849 N N . ASN A 1 106 ? -14.163 3.770 16.029 1.00 96.81 106 ASN A N 1
ATOM 850 C CA . ASN A 1 106 ? -13.678 5.101 15.661 1.00 96.81 106 ASN A CA 1
ATOM 851 C C . ASN A 1 106 ? -12.268 5.365 16.206 1.00 96.81 106 ASN A C 1
ATOM 853 O O . ASN A 1 106 ? -11.430 5.900 15.484 1.00 96.81 106 ASN A O 1
ATOM 857 N N . LEU A 1 107 ? -11.990 4.954 17.449 1.00 97.25 107 LEU A N 1
ATOM 858 C CA . LEU A 1 107 ? -10.660 5.087 18.040 1.00 97.25 107 LEU A CA 1
ATOM 859 C C . LEU A 1 107 ? -9.617 4.272 17.262 1.00 97.25 107 LEU A C 1
ATOM 861 O O . LEU A 1 107 ? -8.544 4.786 16.961 1.00 97.25 107 LEU A O 1
ATOM 865 N N . THR A 1 108 ? -9.936 3.029 16.895 1.00 96.62 108 THR A N 1
ATOM 866 C CA . THR A 1 108 ? -9.049 2.165 16.108 1.00 96.62 108 THR A CA 1
ATOM 867 C C . THR A 1 108 ? -8.786 2.740 14.720 1.00 96.62 108 THR A C 1
ATOM 869 O O . THR A 1 108 ? -7.635 2.761 14.295 1.00 96.62 108 THR A O 1
ATOM 872 N N . VAL A 1 109 ? -9.810 3.265 14.037 1.00 97.62 109 VAL A N 1
ATOM 873 C CA . VAL A 1 109 ? -9.634 3.970 12.755 1.00 97.62 109 VAL A CA 1
ATOM 874 C C . VAL A 1 109 ? -8.636 5.115 12.914 1.00 97.62 109 VAL A C 1
ATOM 876 O O . VAL A 1 109 ? -7.657 5.172 12.175 1.00 97.62 109 VAL A O 1
ATOM 879 N N . THR A 1 110 ? -8.856 6.003 13.889 1.00 97.75 110 THR A N 1
ATOM 880 C CA . THR A 1 110 ? -7.979 7.153 14.144 1.00 97.75 110 THR A CA 1
ATOM 881 C C . THR A 1 110 ? -6.546 6.714 14.451 1.00 97.75 110 THR A C 1
ATOM 883 O O . THR A 1 110 ? -5.606 7.265 13.884 1.00 97.75 110 THR A O 1
ATOM 886 N N . LEU A 1 111 ? -6.361 5.690 15.291 1.00 97.75 111 LEU A N 1
ATOM 887 C CA . LEU A 1 111 ? -5.037 5.163 15.631 1.00 97.75 111 LEU A CA 1
ATOM 888 C C . LEU A 1 111 ? -4.299 4.589 14.418 1.00 97.75 111 LEU A C 1
ATOM 890 O O . LEU A 1 111 ? -3.107 4.847 14.264 1.00 97.75 111 LEU A O 1
ATOM 894 N N . LEU A 1 112 ? -4.982 3.833 13.553 1.00 97.50 112 LEU A N 1
ATOM 895 C CA . LEU A 1 112 ? -4.363 3.250 12.360 1.00 97.50 112 LEU A CA 1
ATOM 896 C C . LEU A 1 112 ? -4.011 4.318 11.321 1.00 97.50 112 LEU A C 1
ATOM 898 O O . LEU A 1 112 ? -2.919 4.262 10.763 1.00 97.50 112 LEU A O 1
ATOM 902 N N . VAL A 1 113 ? -4.876 5.319 11.118 1.00 96.94 113 VAL A N 1
ATOM 903 C CA . VAL A 1 113 ? -4.582 6.466 10.239 1.00 96.94 113 VAL A CA 1
ATOM 904 C C . VAL A 1 113 ? -3.356 7.229 10.743 1.00 96.94 113 VAL A C 1
ATOM 906 O O . VAL A 1 113 ? -2.412 7.436 9.986 1.00 96.94 113 VAL A O 1
ATOM 909 N N . HIS A 1 114 ? -3.308 7.581 12.031 1.00 96.94 114 HIS A N 1
ATOM 910 C CA . HIS A 1 114 ? -2.141 8.269 12.593 1.00 96.94 114 HIS A CA 1
ATOM 911 C C . HIS A 1 114 ? -0.872 7.421 12.544 1.00 96.94 114 HIS A C 1
ATOM 913 O O . HIS A 1 114 ? 0.208 7.957 12.317 1.00 96.94 114 HIS A O 1
ATOM 919 N N . SER A 1 115 ? -0.994 6.106 12.732 1.00 96.44 115 SER A N 1
ATOM 920 C CA . SER A 1 115 ? 0.138 5.187 12.601 1.00 96.44 115 SER A CA 1
ATOM 921 C C . SER A 1 115 ? 0.661 5.171 11.165 1.00 96.44 115 SER A C 1
ATOM 923 O O . SER A 1 115 ? 1.869 5.244 10.965 1.00 96.44 115 SER A O 1
ATOM 925 N N . HIS A 1 116 ? -0.228 5.138 10.166 1.00 95.25 116 HIS A N 1
ATOM 926 C CA . HIS A 1 116 ? 0.161 5.230 8.760 1.00 95.25 116 HIS A CA 1
ATOM 927 C C . HIS A 1 116 ? 0.914 6.530 8.470 1.00 95.25 116 HIS A C 1
ATOM 929 O O . HIS A 1 116 ? 2.042 6.465 7.988 1.00 95.25 116 HIS A O 1
ATOM 935 N N . ILE A 1 117 ? 0.349 7.683 8.845 1.00 94.00 117 ILE A N 1
ATOM 936 C CA . ILE A 1 117 ? 0.995 8.996 8.673 1.00 94.00 117 ILE A CA 1
ATOM 937 C C . ILE A 1 117 ? 2.376 9.004 9.339 1.00 94.00 117 ILE A C 1
ATOM 939 O O . ILE A 1 117 ? 3.368 9.377 8.720 1.00 94.00 117 ILE A O 1
ATOM 943 N N . HIS A 1 118 ? 2.470 8.505 10.574 1.00 93.69 118 HIS A N 1
ATOM 944 C CA . HIS A 1 118 ? 3.730 8.456 11.306 1.00 93.69 118 HIS A CA 1
ATOM 945 C C . HIS A 1 118 ? 4.819 7.656 10.573 1.00 93.69 118 HIS A C 1
ATOM 947 O O . HIS A 1 118 ? 5.952 8.122 10.467 1.00 93.69 118 HIS A O 1
ATOM 953 N N . PHE A 1 119 ? 4.499 6.468 10.052 1.00 91.00 119 PHE A N 1
ATOM 954 C CA . PHE A 1 119 ? 5.470 5.652 9.313 1.00 91.00 119 PHE A CA 1
ATOM 955 C C . PHE A 1 119 ? 5.794 6.212 7.924 1.00 91.00 119 PHE A C 1
ATOM 957 O O . PHE A 1 119 ? 6.919 6.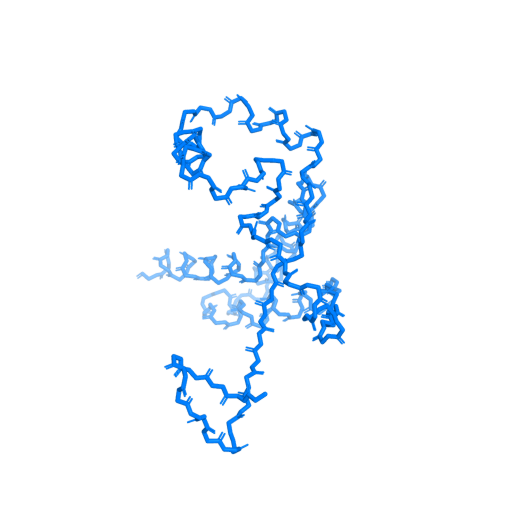038 7.447 1.00 91.00 119 PHE A O 1
ATOM 964 N N . GLN A 1 120 ? 4.842 6.889 7.278 1.00 89.62 120 GLN A N 1
ATOM 965 C CA . GLN A 1 120 ? 5.084 7.592 6.018 1.00 89.62 120 GLN A CA 1
ATOM 966 C C . GLN A 1 120 ? 6.062 8.760 6.218 1.00 89.62 120 GLN A C 1
ATOM 968 O O . GLN A 1 120 ? 6.985 8.916 5.420 1.00 89.62 120 GLN A O 1
ATOM 973 N N . ASP A 1 121 ? 5.912 9.520 7.307 1.00 89.06 121 ASP A N 1
ATOM 974 C CA . ASP A 1 121 ? 6.797 10.636 7.669 1.00 89.06 121 ASP A CA 1
ATOM 975 C C . ASP A 1 121 ? 8.175 10.168 8.163 1.00 89.06 121 ASP A C 1
ATOM 977 O O . ASP A 1 121 ? 9.202 10.817 7.932 1.00 89.06 121 ASP A O 1
ATOM 981 N N . LEU A 1 122 ? 8.215 9.053 8.898 1.00 85.75 122 LEU A N 1
ATOM 982 C CA . LEU A 1 122 ? 9.449 8.518 9.468 1.00 85.75 122 LEU A CA 1
ATOM 983 C C . LEU A 1 122 ? 10.368 7.937 8.390 1.00 85.75 122 LEU A C 1
ATOM 985 O O . LEU A 1 122 ? 11.584 8.162 8.447 1.00 85.75 122 LEU A O 1
ATOM 989 N N . GLU A 1 123 ? 9.780 7.194 7.453 1.00 84.12 123 GLU A N 1
ATOM 990 C CA . GLU A 1 123 ? 10.478 6.449 6.413 1.00 84.12 123 GLU A CA 1
ATOM 991 C C . GLU A 1 123 ? 10.122 6.982 5.022 1.00 84.12 123 GLU A C 1
ATOM 993 O O . GLU A 1 123 ? 10.873 7.773 4.452 1.00 84.12 123 GLU A O 1
ATOM 998 N N . ASP A 1 124 ? 9.009 6.523 4.452 1.00 85.31 124 ASP A N 1
ATOM 999 C CA . ASP A 1 124 ? 8.606 6.815 3.081 1.00 85.31 124 ASP A CA 1
ATOM 1000 C C . ASP A 1 124 ? 7.117 6.504 2.867 1.00 85.31 124 ASP A C 1
ATOM 1002 O O . ASP A 1 124 ? 6.576 5.600 3.495 1.00 85.31 124 ASP A O 1
ATOM 1006 N N . ALA A 1 125 ? 6.468 7.157 1.898 1.00 84.50 125 ALA A N 1
ATOM 1007 C CA . ALA A 1 125 ? 5.055 6.934 1.564 1.00 84.50 125 ALA A CA 1
ATOM 1008 C C . ALA A 1 125 ? 4.676 5.461 1.270 1.00 84.50 125 ALA A C 1
ATOM 1010 O O . ALA A 1 125 ? 3.510 5.091 1.362 1.00 84.50 125 ALA A O 1
ATOM 1011 N N . SER A 1 126 ? 5.642 4.612 0.900 1.00 85.56 126 SER A N 1
ATOM 1012 C CA . SER A 1 126 ? 5.437 3.180 0.640 1.00 85.56 126 SER A CA 1
ATOM 1013 C C . SER A 1 126 ? 5.827 2.243 1.785 1.00 85.56 126 SER A C 1
ATOM 1015 O O . SER A 1 126 ? 5.770 1.024 1.600 1.00 85.56 126 SER A O 1
ATOM 1017 N N . SER A 1 127 ? 6.215 2.781 2.947 1.00 86.56 127 SER A N 1
ATOM 1018 C CA . SER A 1 127 ? 6.553 1.994 4.144 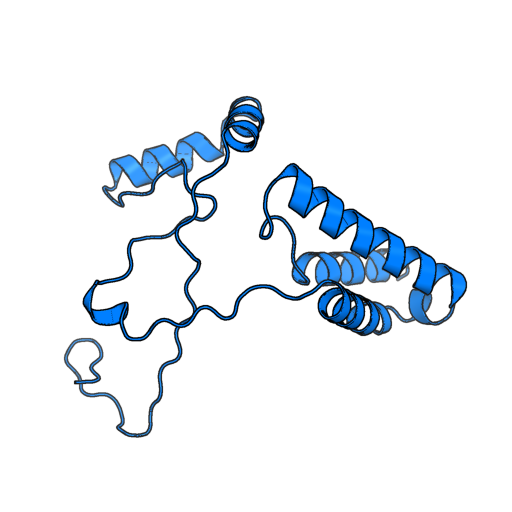1.00 86.56 127 SER A CA 1
ATOM 1019 C C . SER A 1 127 ? 5.345 1.232 4.695 1.00 86.56 127 SER A C 1
ATOM 1021 O O . SER A 1 127 ? 5.486 0.121 5.206 1.00 86.56 127 SER A O 1
ATOM 1023 N N . VAL A 1 128 ? 4.149 1.791 4.514 1.00 92.75 128 VAL A N 1
ATOM 1024 C CA . VAL A 1 128 ? 2.868 1.237 4.961 1.00 92.75 128 VAL A CA 1
ATOM 1025 C C . VAL A 1 128 ? 1.859 1.186 3.823 1.00 92.75 128 VAL A C 1
ATOM 1027 O O . VAL A 1 128 ? 1.947 1.909 2.830 1.00 92.75 128 VAL A O 1
ATOM 1030 N N . SER A 1 129 ? 0.888 0.287 3.941 1.00 94.44 129 SER A N 1
ATOM 1031 C CA . SER A 1 129 ? -0.181 0.126 2.960 1.00 94.44 129 SER A CA 1
ATOM 1032 C C . SER A 1 129 ? -1.437 -0.461 3.596 1.00 94.44 129 SER A C 1
ATOM 1034 O O . SER A 1 129 ? -1.401 -1.035 4.680 1.00 94.44 129 SER A O 1
ATOM 1036 N N . LEU A 1 130 ? -2.554 -0.461 2.866 1.00 96.31 130 LEU A N 1
ATOM 1037 C CA . LEU A 1 130 ? -3.777 -1.164 3.283 1.00 96.31 130 LEU A CA 1
ATOM 1038 C C . LEU A 1 130 ? -3.563 -2.672 3.543 1.00 96.31 130 LEU A C 1
ATOM 1040 O O . LEU A 1 130 ? -4.374 -3.315 4.204 1.00 96.31 130 LEU A O 1
ATOM 1044 N N . ARG A 1 131 ? -2.449 -3.265 3.088 1.00 96.19 131 ARG A N 1
ATOM 1045 C CA . ARG A 1 131 ? -2.083 -4.643 3.460 1.00 96.19 131 ARG A CA 1
ATOM 1046 C C . ARG A 1 131 ? -1.784 -4.778 4.953 1.00 96.19 131 ARG A C 1
ATOM 1048 O O . ARG A 1 131 ? -2.054 -5.835 5.516 1.00 96.19 131 ARG A O 1
ATOM 1055 N N . ASP A 1 132 ? -1.251 -3.741 5.587 1.00 96.81 132 ASP A N 1
ATOM 1056 C CA . ASP A 1 132 ? -0.965 -3.719 7.023 1.00 96.81 132 ASP A CA 1
ATOM 1057 C C . ASP A 1 132 ? -2.262 -3.658 7.832 1.00 96.81 132 ASP A C 1
ATOM 1059 O O . ASP A 1 132 ? -2.415 -4.384 8.812 1.00 96.81 132 ASP A O 1
ATOM 1063 N N . ILE A 1 133 ? -3.268 -2.949 7.319 1.00 97.50 133 ILE A N 1
ATOM 1064 C CA . ILE A 1 133 ? -4.640 -2.975 7.840 1.00 97.50 133 ILE A CA 1
ATOM 1065 C C . ILE A 1 133 ? -5.248 -4.375 7.710 1.00 97.50 133 ILE A C 1
ATOM 1067 O O . ILE A 1 133 ? -5.829 -4.886 8.662 1.00 97.50 133 ILE A O 1
ATOM 1071 N N . ALA A 1 134 ? -5.064 -5.054 6.571 1.00 97.12 134 ALA A N 1
ATOM 1072 C CA . ALA A 1 134 ? -5.532 -6.435 6.420 1.00 97.12 134 ALA A CA 1
ATOM 1073 C C . ALA A 1 134 ? -4.873 -7.382 7.437 1.00 97.12 134 ALA A C 1
ATOM 1075 O O . ALA A 1 134 ? -5.526 -8.288 7.955 1.00 97.12 134 ALA A O 1
ATOM 1076 N N . ARG A 1 135 ? -3.580 -7.188 7.733 1.00 96.62 135 ARG A N 1
ATOM 1077 C CA . ARG A 1 135 ? -2.867 -7.948 8.772 1.00 96.62 135 ARG A CA 1
ATOM 1078 C C . ARG A 1 135 ? -3.401 -7.626 10.164 1.00 96.62 135 ARG A C 1
ATOM 1080 O O . ARG A 1 135 ? -3.623 -8.558 10.929 1.00 96.62 135 ARG A O 1
ATOM 1087 N N . PHE A 1 136 ? -3.661 -6.352 10.457 1.00 96.38 136 PHE A N 1
ATOM 1088 C CA . PHE A 1 136 ? -4.316 -5.935 11.693 1.00 96.38 136 PHE A CA 1
ATOM 1089 C C . PHE A 1 136 ? -5.670 -6.633 11.862 1.00 96.38 136 PHE A C 1
ATOM 1091 O O . PHE A 1 136 ? -5.891 -7.245 12.898 1.00 96.38 136 PHE A O 1
ATOM 1098 N N . CYS A 1 137 ? -6.538 -6.632 10.842 1.00 95.38 137 CYS A N 1
ATOM 1099 C CA . CYS A 1 137 ? -7.840 -7.302 10.916 1.00 95.38 137 CYS A CA 1
ATOM 1100 C C . CYS A 1 137 ? -7.702 -8.802 11.213 1.00 95.38 137 CYS A C 1
ATOM 1102 O O . CYS A 1 137 ? -8.419 -9.335 12.056 1.00 95.38 137 CYS A O 1
ATOM 1104 N N . ARG A 1 138 ? -6.749 -9.481 10.557 1.00 94.69 138 ARG A N 1
ATOM 1105 C CA . ARG A 1 138 ? -6.461 -10.902 10.817 1.00 94.69 138 ARG A CA 1
ATOM 1106 C C . ARG A 1 138 ? -6.025 -11.140 12.260 1.00 94.69 138 ARG A C 1
ATOM 1108 O O . ARG A 1 138 ? -6.528 -12.061 12.888 1.00 94.69 138 ARG A O 1
ATOM 1115 N N . LEU A 1 139 ? -5.110 -10.316 12.772 1.00 94.50 139 LEU A N 1
ATOM 1116 C CA . LEU A 1 139 ? -4.621 -10.421 14.145 1.00 94.50 139 LEU A CA 1
ATOM 1117 C C . LEU A 1 139 ? -5.726 -10.123 15.165 1.00 94.50 139 LEU A C 1
ATOM 1119 O O . LEU A 1 139 ? -5.848 -10.826 16.160 1.00 94.50 139 LEU A O 1
ATOM 1123 N N . TYR A 1 140 ? -6.528 -9.092 14.907 1.00 93.38 140 TYR A N 1
ATOM 1124 C CA . TYR A 1 140 ? -7.623 -8.678 15.774 1.00 93.38 140 TYR A CA 1
ATOM 1125 C C . TYR A 1 140 ? -8.688 -9.769 15.896 1.00 93.38 140 TYR A C 1
ATOM 1127 O O . TYR A 1 140 ? -9.106 -10.083 17.006 1.00 93.38 140 TYR A O 1
ATOM 1135 N N . ASN A 1 141 ? -9.096 -10.365 14.771 1.00 90.88 141 ASN A N 1
ATOM 1136 C CA . ASN A 1 141 ? -10.047 -11.473 14.780 1.00 90.88 141 ASN A CA 1
ATOM 1137 C C . ASN A 1 141 ? -9.452 -12.696 15.489 1.00 90.88 141 ASN A C 1
ATOM 1139 O O . ASN A 1 141 ? -10.090 -13.211 16.390 1.00 90.88 141 ASN A O 1
ATOM 1143 N N . TRP A 1 142 ? -8.198 -13.064 15.194 1.00 92.44 142 TRP A N 1
ATOM 1144 C CA . TRP A 1 142 ? -7.523 -14.177 15.876 1.00 92.44 142 TRP A CA 1
ATOM 1145 C C . TRP A 1 142 ? -7.444 -14.005 17.401 1.00 92.44 142 TRP A C 1
ATOM 1147 O O . TRP A 1 142 ? -7.515 -14.985 18.127 1.00 92.44 142 TRP A O 1
ATOM 1157 N N . TYR A 1 143 ? -7.279 -12.776 17.899 1.00 90.31 143 TYR A N 1
ATOM 1158 C CA . TYR A 1 143 ? -7.230 -12.511 19.341 1.00 90.31 143 TYR A CA 1
ATOM 1159 C C . TYR A 1 143 ? -8.597 -12.655 20.033 1.00 90.31 143 TYR A C 1
ATOM 1161 O O . TYR A 1 143 ? -8.649 -12.803 21.253 1.00 90.31 143 TYR A O 1
ATOM 1169 N N . LEU A 1 144 ? -9.693 -12.542 19.279 1.00 84.81 144 LEU A N 1
ATOM 1170 C CA . LEU A 1 144 ? -11.063 -12.573 19.799 1.00 84.81 144 LEU A CA 1
ATOM 1171 C C . LEU A 1 144 ? -11.846 -13.838 19.422 1.00 84.81 144 LEU A C 1
ATOM 1173 O O . LEU A 1 144 ? -12.987 -13.968 19.870 1.00 84.81 144 LEU A O 1
ATOM 1177 N N . ASP A 1 145 ? -11.258 -14.705 18.599 1.00 75.06 145 ASP A N 1
ATOM 1178 C CA . ASP A 1 145 ? -11.676 -16.097 18.407 1.00 75.06 145 ASP A CA 1
ATOM 1179 C C . ASP A 1 145 ? -11.341 -16.926 19.663 1.00 75.06 145 ASP A C 1
ATOM 1181 O O . ASP A 1 145 ? -12.188 -17.762 20.057 1.00 75.06 145 ASP A O 1
#

Radius of gyration: 20.6 Å; chains: 1; bounding box: 48×29×52 Å

Secondary structure (DSSP, 8-state):
--EETTEEPPTT----------PBPPHHHHHHHHSS-SHHHHHHHHHHHTT----TTBSS--PPPPHHHHTT--------HHHHHHHHHHHHTT-HHHHT-HHHHHHHHHHHHHHHHHHHHHT-TTS--HHHHHHHHHHHHHHH-

Foldseek 3Di:
DCDDPNHDDDPPDDDDDDDDDFDFWDPLVVVVVVVDDDDVVVVVVVCVVVVVPADPRTPDRDDDDDPVCPVVDDDPDDDDLVRQLVLLLVLCVVQVVQVVDPVSSVVVSVVVSVVLVVQCVNTNNPSDDCVVSVVVSVVNNVVVD

Sequence (145 aa):
EKTLLGKSLPSNMIFLGACNPRRKKTLKIMINEDDDIGIRKTRYDIQKLLGTGLDRCLLHTVVPIPETMLEYIWDYGYLNESTETAYIKTMLNTCHNLSSNQRLFNLTVTLLVHSHIHFQDLEDASSVSLRDIARFCRLYNWYLD